Protein AF-A0A1F8T316-F1 (afdb_monomer_lite)

Radius of gyration: 20.37 Å; chains: 1; bounding box: 59×53×41 Å

Foldseek 3Di:
DDDDDDDDPDPDDFDALVPDDVVNVQDQLPPPDAPVRLVVLLQVLCVLLQKHWPDKDWDWDQDPLGIWTWIKTKIWHQDPVRDTFIFIDTWTFGHHDPPDPDDPVRVVVSSNSSHSSRSVVSSVVSVVQSVVCVVDPPRRPRQQGTADPPRDGVVRVCVPDPVVVPVPPPPDDDPDDDDDDDD

Secondary structure (DSSP, 8-state):
----PPPPPSS-PPPPTTT--TTTT---TT----HHHHHHHHHHHHHHTTEEEEEEEEEEE--TT--EEEEEEEEEEE-TTSPEEEEEEEEEPPPPPTTS---HHHHHHHHHHHHHHHHHHHHHHHHHHHHHHHHSTT--TTGGGBB-GGG-BHHHHHHT-HHHHTTSPPS------------

pLDDT: mean 83.28, std 18.94, range [33.09, 98.62]

Sequence (183 aa):
MNFIPEQSKNSQRVPYYEDATKADGWQGQATEKTIMALQSEITQSLSRLGGLVTGFQRGTFQSEDGDREGFRIHYAIDAADGRQVPGRIDIAALPLDPNINWRMANKAKHKELSLKMALYMLRIALDGNWFLQQLSPGFAALVPFMLGPGKKTISELWAESAIMNNLLPPGDEEFLEGEAREV

Structure (mmCIF, N/CA/C/O backbone):
data_AF-A0A1F8T316-F1
#
_entry.id   AF-A0A1F8T316-F1
#
loop_
_atom_site.group_PDB
_atom_site.id
_atom_site.type_symbol
_atom_site.label_atom_id
_atom_site.label_alt_id
_atom_site.label_comp_id
_atom_site.label_asym_id
_atom_site.label_entity_id
_a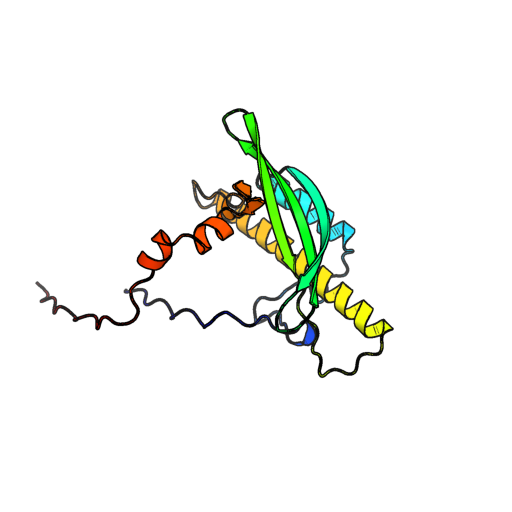tom_site.label_seq_id
_atom_site.pdbx_PDB_ins_code
_atom_site.Cartn_x
_atom_site.Cartn_y
_atom_site.Cartn_z
_atom_site.occupancy
_atom_site.B_iso_or_equiv
_atom_site.auth_seq_id
_atom_site.auth_comp_id
_atom_site.auth_asym_id
_atom_site.auth_atom_id
_atom_site.pdbx_PDB_model_num
ATOM 1 N N . MET A 1 1 ? -27.026 -26.997 -2.695 1.00 37.28 1 MET A N 1
ATOM 2 C CA . MET A 1 1 ? -25.757 -26.852 -3.441 1.00 37.28 1 MET A CA 1
ATOM 3 C C . MET A 1 1 ? -24.662 -26.653 -2.411 1.00 37.28 1 MET A C 1
ATOM 5 O O . MET A 1 1 ? -24.734 -25.667 -1.689 1.00 37.28 1 MET A O 1
ATOM 9 N N . ASN A 1 2 ? -23.729 -27.597 -2.282 1.00 33.09 2 ASN A N 1
ATOM 10 C CA . ASN A 1 2 ? -22.615 -27.477 -1.340 1.00 33.09 2 ASN A CA 1
ATOM 11 C C . ASN A 1 2 ? -21.468 -26.716 -2.005 1.00 33.09 2 ASN A C 1
ATOM 13 O O . ASN A 1 2 ? -21.036 -27.064 -3.101 1.00 33.09 2 ASN A O 1
ATOM 17 N N . PHE A 1 3 ? -21.007 -25.660 -1.342 1.00 44.31 3 PHE A N 1
ATOM 18 C CA . PHE A 1 3 ? -19.779 -24.962 -1.688 1.00 44.31 3 PHE A CA 1
ATOM 19 C C . PHE A 1 3 ? -18.606 -25.822 -1.213 1.00 44.31 3 PHE A C 1
ATOM 21 O O . PHE A 1 3 ? -18.443 -26.024 -0.013 1.00 44.31 3 PHE A O 1
ATOM 28 N N . ILE A 1 4 ? -17.830 -26.361 -2.152 1.00 43.16 4 ILE A N 1
ATOM 29 C CA . ILE A 1 4 ? -16.569 -27.047 -1.866 1.00 43.16 4 ILE A CA 1
ATOM 30 C C . ILE A 1 4 ? -15.469 -26.008 -2.116 1.00 43.16 4 ILE A C 1
ATOM 32 O O . ILE A 1 4 ? -15.232 -25.673 -3.279 1.00 43.16 4 ILE A O 1
ATOM 36 N N . PRO A 1 5 ? -14.852 -25.427 -1.072 1.00 37.38 5 PRO A N 1
ATOM 37 C CA . PRO A 1 5 ? -13.775 -24.468 -1.263 1.00 37.38 5 PRO A CA 1
ATOM 38 C C . PRO A 1 5 ? -12.587 -25.156 -1.939 1.00 37.38 5 PRO A C 1
ATOM 40 O O . PRO A 1 5 ? -12.147 -26.219 -1.500 1.00 37.38 5 PRO A O 1
ATOM 43 N N . GLU A 1 6 ? -12.059 -24.545 -3.002 1.00 40.03 6 GLU A N 1
ATOM 44 C CA . GLU A 1 6 ? -10.761 -24.943 -3.545 1.00 40.03 6 GLU A CA 1
ATOM 45 C C . GLU A 1 6 ? -9.719 -24.868 -2.424 1.00 40.03 6 GLU A C 1
ATOM 47 O O . GLU A 1 6 ? -9.605 -23.853 -1.729 1.00 40.03 6 GLU A O 1
ATOM 52 N N . GLN A 1 7 ? -8.977 -25.959 -2.227 1.00 37.19 7 GLN A N 1
ATOM 53 C CA . GLN A 1 7 ? -7.908 -26.006 -1.236 1.00 37.19 7 GLN A CA 1
ATOM 54 C C . GLN A 1 7 ? -6.893 -24.897 -1.534 1.00 37.19 7 GLN A C 1
ATOM 56 O O . GLN A 1 7 ? -6.442 -24.731 -2.672 1.00 37.19 7 GLN A O 1
ATOM 61 N N . SER A 1 8 ? -6.562 -24.110 -0.508 1.00 38.97 8 SER A N 1
ATOM 62 C CA . SER A 1 8 ? -5.674 -22.958 -0.631 1.00 38.97 8 SER A CA 1
ATOM 63 C C . SER A 1 8 ? -4.336 -23.385 -1.228 1.00 38.97 8 SER A C 1
ATOM 65 O O . SER A 1 8 ? -3.624 -24.203 -0.644 1.00 38.97 8 SER A O 1
ATOM 67 N N . LYS A 1 9 ? -3.978 -22.811 -2.381 1.00 40.53 9 LYS A N 1
ATOM 68 C CA . LYS A 1 9 ? -2.636 -22.945 -2.953 1.00 40.53 9 LYS A CA 1
ATOM 69 C C . LYS A 1 9 ? -1.599 -22.569 -1.888 1.00 40.53 9 LYS A C 1
ATOM 71 O O . LYS A 1 9 ? -1.727 -21.522 -1.254 1.00 40.53 9 LYS A O 1
ATOM 76 N N . ASN A 1 10 ? -0.583 -23.423 -1.733 1.00 40.09 10 ASN A N 1
ATOM 77 C CA . ASN A 1 10 ? 0.660 -23.153 -1.002 1.00 40.09 10 ASN A CA 1
ATOM 78 C C . ASN A 1 10 ? 1.098 -21.693 -1.198 1.00 40.09 10 ASN A C 1
ATOM 80 O O . ASN A 1 10 ? 0.975 -21.193 -2.318 1.00 40.09 10 ASN A O 1
ATOM 84 N N . SER A 1 11 ? 1.584 -21.045 -0.127 1.00 42.25 11 SER A N 1
ATOM 85 C CA . SER A 1 11 ? 2.016 -19.635 -0.065 1.00 42.25 11 SER A CA 1
ATOM 86 C C . SER A 1 11 ? 2.360 -19.068 -1.443 1.00 42.25 11 SER A C 1
ATOM 88 O O . SER A 1 11 ? 3.383 -19.425 -2.034 1.00 42.25 11 SER A O 1
ATOM 90 N N . GLN A 1 12 ? 1.455 -18.257 -1.991 1.00 56.66 12 GLN A N 1
ATOM 91 C CA . GLN A 1 12 ? 1.516 -17.832 -3.384 1.00 56.66 12 GLN A CA 1
ATOM 92 C C . GLN A 1 12 ? 2.817 -17.057 -3.615 1.00 56.66 12 GLN A C 1
ATOM 94 O O . GLN A 1 12 ? 2.976 -15.935 -3.130 1.00 56.66 12 GLN A O 1
ATOM 99 N N . ARG A 1 13 ? 3.766 -17.671 -4.332 1.00 69.81 13 ARG A N 1
ATOM 100 C CA . ARG A 1 13 ? 4.985 -16.991 -4.769 1.00 69.81 13 ARG A CA 1
ATOM 101 C C . ARG A 1 13 ? 4.564 -15.771 -5.583 1.00 69.81 13 ARG A C 1
ATOM 103 O O . ARG A 1 13 ? 3.790 -15.890 -6.533 1.00 69.81 13 ARG A O 1
ATOM 110 N N . VAL A 1 14 ? 5.022 -14.598 -5.164 1.00 83.94 14 VAL A N 1
ATOM 111 C CA . VAL A 1 14 ? 4.699 -13.335 -5.831 1.00 83.94 14 VAL A CA 1
ATOM 112 C C . VAL A 1 14 ? 5.417 -13.327 -7.188 1.00 83.94 14 VAL A C 1
ATOM 114 O O . VAL A 1 14 ? 6.611 -13.626 -7.214 1.00 83.94 14 VAL A O 1
ATOM 117 N N . PRO A 1 15 ? 4.741 -13.024 -8.312 1.00 90.00 15 PRO A N 1
ATOM 118 C CA . PRO A 1 15 ? 5.389 -13.031 -9.619 1.00 90.00 15 PRO A CA 1
ATOM 119 C C . PRO A 1 15 ? 6.419 -11.907 -9.733 1.00 90.00 15 PRO A C 1
ATOM 121 O O . PRO A 1 15 ? 6.344 -10.895 -9.025 1.00 90.00 15 PRO A O 1
ATOM 124 N N . TYR A 1 16 ? 7.353 -12.060 -10.669 1.00 92.44 16 TYR A N 1
ATOM 125 C CA . TYR A 1 16 ? 8.201 -10.950 -11.080 1.00 92.44 16 TYR A CA 1
ATOM 126 C C . TYR A 1 16 ? 7.364 -9.855 -11.750 1.00 92.44 16 TYR A C 1
ATOM 128 O O . TYR A 1 16 ? 6.292 -10.105 -12.305 1.00 92.44 16 TYR A O 1
ATOM 136 N N . TYR A 1 17 ? 7.849 -8.617 -11.680 1.00 92.75 17 TYR A N 1
ATOM 137 C CA . TYR A 1 17 ? 7.185 -7.453 -12.263 1.00 92.75 17 TYR A CA 1
ATOM 138 C C . TYR A 1 17 ? 6.906 -7.635 -13.760 1.00 92.75 17 TYR A C 1
ATOM 140 O O . TYR A 1 17 ? 5.847 -7.233 -14.243 1.00 92.75 17 TYR A O 1
ATOM 148 N N . GLU A 1 18 ? 7.846 -8.252 -14.470 1.00 91.38 18 GLU A N 1
ATOM 149 C CA . GLU A 1 18 ? 7.796 -8.483 -15.910 1.00 91.38 18 GLU A CA 1
ATOM 150 C C . GLU A 1 18 ? 6.737 -9.517 -16.315 1.00 91.38 18 GLU A C 1
ATOM 152 O O . GLU A 1 18 ? 6.162 -9.402 -17.397 1.00 91.38 18 GLU A O 1
ATOM 157 N N . ASP A 1 19 ? 6.450 -10.474 -15.430 1.00 90.62 19 ASP A N 1
ATOM 158 C CA . ASP A 1 19 ? 5.507 -11.573 -15.668 1.00 90.62 19 ASP A CA 1
ATOM 159 C C . ASP A 1 19 ? 4.105 -11.288 -15.127 1.00 90.62 19 ASP A C 1
ATOM 161 O O . ASP A 1 19 ? 3.159 -12.015 -15.423 1.00 90.62 19 ASP A O 1
ATOM 165 N N . ALA A 1 20 ? 3.941 -10.250 -14.305 1.00 90.81 20 ALA A N 1
ATOM 166 C CA . ALA A 1 20 ? 2.624 -9.874 -13.825 1.00 90.81 20 ALA A CA 1
ATOM 167 C C . ALA A 1 20 ? 1.717 -9.523 -15.016 1.00 90.81 20 ALA A C 1
ATOM 169 O O . ALA A 1 20 ? 2.137 -8.865 -15.968 1.00 90.81 20 ALA A O 1
ATOM 170 N N . THR A 1 21 ? 0.448 -9.927 -14.978 1.00 89.06 21 THR A N 1
ATOM 171 C CA . THR A 1 21 ? -0.500 -9.601 -16.049 1.00 89.06 21 THR A CA 1
ATOM 172 C C . THR A 1 21 ? -1.845 -9.142 -15.504 1.00 89.06 21 THR A C 1
ATOM 174 O O . THR A 1 21 ? -2.265 -9.510 -14.406 1.00 89.06 21 THR A O 1
ATOM 177 N N . LYS A 1 22 ? -2.574 -8.370 -16.320 1.00 87.25 22 LYS A N 1
ATOM 178 C CA . LYS A 1 22 ? -3.954 -7.970 -16.010 1.00 87.25 22 LYS A CA 1
ATOM 179 C C . LYS A 1 22 ? -4.904 -9.163 -15.891 1.00 87.25 22 LYS A C 1
ATOM 181 O O . LYS A 1 22 ? -5.863 -9.077 -15.127 1.00 87.25 22 LYS A O 1
ATOM 186 N N . ALA A 1 23 ? -4.652 -10.248 -16.626 1.00 88.06 23 ALA A N 1
ATOM 187 C CA . ALA A 1 23 ? -5.466 -11.461 -16.555 1.00 88.06 23 ALA A CA 1
ATOM 188 C C . ALA A 1 23 ? -5.378 -12.119 -15.169 1.00 88.06 23 ALA A C 1
ATOM 190 O O . ALA A 1 23 ? -6.389 -12.590 -14.658 1.00 88.06 23 ALA A O 1
ATOM 191 N N . ASP A 1 24 ? -4.215 -12.030 -14.522 1.00 86.44 24 ASP A N 1
ATOM 192 C CA . ASP A 1 24 ? -3.978 -12.533 -13.163 1.00 86.44 24 ASP A CA 1
ATOM 193 C C . ASP A 1 24 ? -4.384 -11.527 -12.066 1.00 86.44 24 ASP A C 1
ATOM 195 O O . ASP A 1 24 ? -4.039 -11.684 -10.896 1.00 86.44 24 ASP A O 1
ATOM 199 N N . GLY A 1 25 ? -5.096 -10.456 -12.436 1.00 88.00 25 GLY A N 1
ATOM 200 C CA . GLY A 1 25 ? -5.588 -9.430 -11.515 1.00 88.00 25 GLY A CA 1
ATOM 201 C C . GLY A 1 25 ? -4.589 -8.317 -11.190 1.00 88.00 25 GLY A C 1
ATOM 202 O O . GLY A 1 25 ? -4.947 -7.370 -10.485 1.00 88.00 25 GLY A O 1
ATOM 203 N N . TRP A 1 26 ? -3.369 -8.364 -11.731 1.00 92.31 26 TRP A N 1
ATOM 204 C CA . TRP A 1 26 ? -2.368 -7.322 -11.522 1.00 92.31 26 TRP A CA 1
ATOM 205 C C . TRP A 1 26 ? -2.645 -6.081 -12.375 1.00 92.31 26 TRP A C 1
ATOM 207 O O . TRP A 1 26 ? -2.841 -6.153 -13.585 1.00 92.31 26 TRP A O 1
ATOM 217 N N . GLN A 1 27 ? -2.633 -4.900 -11.762 1.00 92.81 27 GLN A N 1
ATOM 218 C CA . GLN A 1 27 ? -2.957 -3.641 -12.437 1.00 92.81 27 GLN A CA 1
ATOM 219 C C . GLN A 1 27 ? -1.923 -2.558 -12.130 1.00 92.81 27 GLN A C 1
ATOM 221 O O . GLN A 1 27 ? -1.163 -2.654 -11.173 1.00 92.81 27 GLN A O 1
ATOM 226 N N . GLY A 1 28 ? -1.904 -1.501 -12.945 1.00 91.50 28 GLY A N 1
ATOM 227 C CA . GLY A 1 28 ? -1.029 -0.343 -12.732 1.00 91.50 28 GLY A CA 1
ATOM 228 C C . GLY A 1 28 ? 0.323 -0.403 -13.442 1.00 91.50 28 GLY A C 1
ATOM 229 O O . GLY A 1 28 ? 1.120 0.508 -13.272 1.00 91.50 28 GLY A O 1
ATOM 230 N N . GLN A 1 29 ? 0.582 -1.410 -14.278 1.00 88.31 29 GLN A N 1
ATOM 231 C CA . GLN A 1 29 ? 1.828 -1.517 -15.058 1.00 88.31 29 GLN A CA 1
ATOM 232 C C . GLN A 1 29 ? 2.039 -0.348 -16.023 1.00 88.31 29 GLN A C 1
ATOM 234 O O . GLN A 1 29 ? 3.157 0.126 -16.190 1.00 88.31 29 GLN A O 1
ATOM 239 N N . ALA A 1 30 ? 0.947 0.129 -16.624 1.00 87.19 30 ALA A N 1
ATOM 240 C CA . ALA A 1 30 ? 0.929 1.259 -17.549 1.00 87.19 30 ALA A CA 1
ATOM 241 C C . ALA A 1 30 ? 0.533 2.580 -16.864 1.00 87.19 30 ALA A C 1
ATOM 243 O O . ALA A 1 30 ? 0.095 3.514 -17.529 1.00 87.19 30 ALA A O 1
ATOM 244 N N . THR A 1 31 ? 0.608 2.666 -15.529 1.00 91.94 31 THR A N 1
ATOM 245 C CA . THR A 1 31 ? 0.262 3.911 -14.837 1.00 91.94 31 THR A CA 1
ATOM 246 C C . THR A 1 31 ? 1.293 4.999 -15.140 1.00 91.94 31 THR A C 1
ATOM 248 O O . THR A 1 31 ? 2.487 4.835 -14.895 1.00 91.94 31 THR A O 1
ATOM 251 N N . GLU A 1 32 ? 0.828 6.143 -15.635 1.00 93.94 32 GLU A N 1
ATOM 252 C CA . GLU A 1 32 ? 1.664 7.337 -15.832 1.00 93.94 32 GLU A CA 1
ATOM 253 C C . GLU A 1 32 ? 1.738 8.206 -14.566 1.00 93.94 32 GLU A C 1
ATOM 255 O O . GLU A 1 32 ? 2.446 9.214 -14.520 1.00 93.94 32 GLU A O 1
ATOM 260 N N . LYS A 1 33 ? 1.016 7.815 -13.507 1.00 96.56 33 LYS A N 1
ATOM 261 C CA . LYS A 1 33 ? 0.965 8.568 -12.255 1.00 96.56 33 LYS A CA 1
ATOM 262 C C . LYS A 1 33 ? 2.327 8.574 -11.565 1.00 96.56 33 LYS A C 1
ATOM 264 O O . LYS A 1 33 ? 3.036 7.567 -11.489 1.00 96.56 33 LYS A O 1
ATOM 269 N N . THR A 1 34 ? 2.677 9.723 -11.001 1.00 97.69 34 THR A N 1
ATOM 270 C CA . THR A 1 34 ? 3.860 9.844 -10.147 1.00 97.69 34 THR A CA 1
ATOM 271 C C . THR A 1 34 ? 3.618 9.153 -8.804 1.00 97.69 34 THR A C 1
ATOM 273 O O . THR A 1 34 ? 2.477 8.984 -8.370 1.00 97.69 34 THR A O 1
ATOM 276 N N . ILE A 1 35 ? 4.697 8.784 -8.104 1.00 97.56 35 ILE A N 1
ATOM 277 C CA . ILE A 1 35 ? 4.601 8.216 -6.748 1.00 97.56 35 ILE A CA 1
ATOM 278 C C . ILE A 1 35 ? 3.852 9.175 -5.812 1.00 97.56 35 ILE A C 1
ATOM 280 O O . ILE A 1 35 ? 2.993 8.735 -5.059 1.00 97.56 35 ILE A O 1
ATOM 284 N N . MET A 1 36 ? 4.115 10.482 -5.904 1.00 98.06 36 MET A N 1
ATOM 285 C CA . MET A 1 36 ? 3.428 11.492 -5.091 1.00 98.06 36 MET A CA 1
ATOM 286 C C . MET A 1 36 ? 1.921 11.546 -5.368 1.00 98.06 36 MET A C 1
ATOM 288 O O . MET A 1 36 ? 1.132 11.646 -4.430 1.00 98.06 36 MET A O 1
ATOM 292 N N . ALA A 1 37 ? 1.506 11.445 -6.636 1.00 98.38 37 ALA A N 1
ATOM 293 C CA . ALA A 1 37 ? 0.088 11.393 -6.987 1.00 98.38 37 ALA A CA 1
ATOM 294 C C . ALA A 1 37 ? -0.582 10.143 -6.392 1.00 98.38 37 ALA A C 1
ATOM 296 O O . ALA A 1 37 ? -1.640 10.244 -5.776 1.00 98.38 37 ALA A O 1
ATOM 297 N N . LEU A 1 38 ? 0.073 8.981 -6.493 1.00 98.38 38 LEU A N 1
ATOM 298 C CA . LEU A 1 38 ? -0.422 7.736 -5.900 1.00 98.38 38 LEU A CA 1
ATOM 299 C C . LEU A 1 38 ? -0.498 7.811 -4.369 1.00 98.38 38 LEU A C 1
ATOM 301 O O . LEU A 1 38 ? -1.492 7.380 -3.796 1.00 98.38 38 LEU A O 1
ATOM 305 N N . GLN A 1 39 ? 0.498 8.398 -3.702 1.00 98.50 39 GLN A N 1
ATOM 306 C CA . GLN A 1 39 ? 0.460 8.636 -2.255 1.00 98.50 39 GLN A CA 1
ATOM 307 C C . GLN A 1 39 ? -0.716 9.536 -1.861 1.00 98.50 39 GLN A C 1
ATOM 309 O O . GLN A 1 39 ? -1.422 9.224 -0.907 1.00 98.50 39 GLN A O 1
ATOM 314 N N . SER A 1 40 ? -0.975 10.612 -2.614 1.00 98.50 40 SER A N 1
ATOM 315 C CA . SER A 1 40 ? -2.132 11.486 -2.378 1.00 98.50 40 SER A CA 1
ATOM 316 C C . SER A 1 40 ? -3.460 10.732 -2.520 1.00 98.50 40 SER A C 1
ATOM 318 O O . SER A 1 40 ? -4.335 10.858 -1.666 1.00 98.50 40 SER A O 1
ATOM 320 N N . GLU A 1 41 ? -3.600 9.891 -3.547 1.00 98.50 41 GLU A N 1
ATOM 321 C CA . GLU A 1 41 ? -4.801 9.070 -3.746 1.00 98.50 41 GLU A CA 1
ATOM 322 C C . GLU A 1 41 ? -4.982 8.010 -2.656 1.00 98.50 41 GLU A C 1
ATOM 324 O O . GLU A 1 41 ? -6.104 7.777 -2.202 1.00 98.50 41 GLU A O 1
ATOM 329 N N . ILE A 1 42 ? -3.893 7.389 -2.199 1.00 98.56 42 ILE A N 1
ATOM 330 C CA . ILE A 1 42 ? -3.917 6.463 -1.062 1.00 98.56 42 ILE A CA 1
ATOM 331 C C . ILE A 1 42 ? -4.358 7.198 0.203 1.00 98.56 42 ILE A C 1
ATOM 333 O O . ILE A 1 42 ? -5.223 6.692 0.912 1.00 98.56 42 ILE A O 1
ATOM 337 N N . THR A 1 43 ? -3.843 8.405 0.458 1.00 98.62 43 THR A N 1
ATOM 338 C CA . THR A 1 43 ? -4.279 9.239 1.588 1.00 98.62 43 THR A CA 1
ATOM 339 C C . THR A 1 43 ? -5.775 9.511 1.535 1.00 98.62 43 THR A C 1
ATOM 341 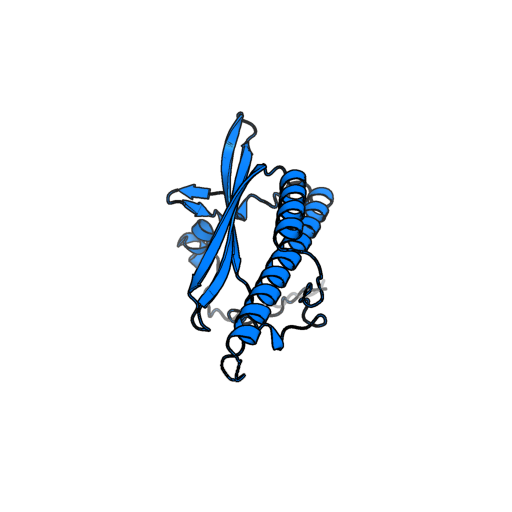O O . THR A 1 43 ? -6.472 9.256 2.511 1.00 98.62 43 THR A O 1
ATOM 344 N N . GLN A 1 44 ? -6.296 9.946 0.386 1.00 98.31 44 GLN A N 1
ATOM 345 C CA . GLN A 1 44 ? -7.733 10.189 0.214 1.00 98.31 44 GLN A CA 1
ATOM 346 C C . GLN A 1 44 ? -8.567 8.916 0.423 1.00 98.31 44 GLN A C 1
ATOM 348 O O . GLN A 1 44 ? -9.663 8.962 0.982 1.00 98.31 44 GLN A O 1
ATOM 353 N N . SER A 1 45 ? -8.058 7.766 -0.019 1.00 98.12 45 SER A N 1
ATOM 354 C CA . SER A 1 45 ? -8.735 6.475 0.131 1.00 98.12 45 SER A CA 1
ATOM 355 C C . SER A 1 45 ? -8.742 6.003 1.585 1.00 98.12 45 SER A C 1
ATOM 357 O O . SER A 1 45 ? -9.786 5.589 2.079 1.00 98.12 45 SER A O 1
ATOM 359 N N . LEU A 1 46 ? -7.629 6.158 2.309 1.00 97.75 46 LEU A N 1
ATOM 360 C CA . LEU A 1 46 ? -7.559 5.884 3.747 1.00 97.75 46 LEU A CA 1
ATOM 361 C C . LEU A 1 46 ? -8.469 6.815 4.550 1.00 97.75 46 LEU A C 1
ATOM 363 O O . LEU A 1 46 ? -9.174 6.343 5.436 1.00 97.75 46 LEU A O 1
ATOM 367 N N . SER A 1 47 ? -8.538 8.101 4.202 1.00 96.69 47 SER A N 1
ATOM 368 C CA . SER A 1 47 ? -9.446 9.046 4.865 1.00 96.69 47 SER A CA 1
ATOM 369 C C . SER A 1 47 ? -10.917 8.702 4.665 1.00 96.69 47 SER A C 1
ATOM 371 O O . SER A 1 47 ? -11.691 8.805 5.612 1.00 96.69 47 SER A O 1
ATOM 373 N N . ARG A 1 48 ? -11.311 8.199 3.488 1.00 95.56 48 ARG A N 1
ATOM 374 C CA . ARG A 1 48 ? -12.673 7.674 3.275 1.00 95.56 48 ARG A CA 1
ATOM 375 C C . ARG A 1 48 ? -12.994 6.447 4.131 1.00 95.56 48 ARG A C 1
ATOM 377 O O . ARG A 1 48 ? -14.161 6.219 4.428 1.00 95.56 48 ARG A O 1
ATOM 384 N N . LEU A 1 49 ? -11.977 5.688 4.534 1.00 95.69 49 LEU A N 1
ATOM 385 C CA . LEU A 1 49 ? -12.088 4.555 5.458 1.00 95.69 49 LEU A CA 1
ATOM 386 C C . LEU A 1 49 ? -11.969 4.971 6.940 1.00 95.69 49 LEU A C 1
ATOM 388 O O . LEU A 1 49 ? -11.914 4.107 7.812 1.00 95.69 49 LEU A O 1
ATOM 392 N N . GLY A 1 50 ? -11.912 6.275 7.238 1.00 93.94 50 GLY A N 1
ATOM 393 C CA . GLY A 1 50 ? -11.779 6.808 8.600 1.00 93.94 50 GLY A CA 1
ATOM 394 C C . GLY A 1 50 ? -10.340 6.886 9.125 1.00 93.94 50 GLY A C 1
ATOM 395 O O . GLY A 1 50 ? -10.138 7.130 10.311 1.00 93.94 50 GLY A O 1
ATOM 396 N N . GLY A 1 51 ? -9.336 6.675 8.269 1.00 96.44 51 GLY A N 1
ATOM 397 C CA . GLY A 1 51 ? -7.921 6.772 8.624 1.00 96.44 51 GLY A CA 1
ATOM 398 C C . GLY A 1 51 ? -7.311 8.147 8.328 1.00 96.44 51 GLY A C 1
ATOM 399 O O . GLY A 1 51 ? -7.394 8.664 7.213 1.00 96.44 51 GLY A O 1
ATOM 400 N N . LEU A 1 52 ? -6.604 8.717 9.297 1.00 97.12 52 LEU A N 1
ATOM 401 C CA . LEU A 1 52 ? -5.747 9.887 9.120 1.00 97.12 52 LEU A CA 1
ATOM 402 C C . LEU A 1 52 ? -4.314 9.436 8.827 1.00 97.12 52 LEU A C 1
ATOM 404 O O . LEU A 1 52 ? -3.647 8.895 9.707 1.00 97.12 52 LEU A O 1
ATOM 408 N N . VAL A 1 53 ? -3.818 9.661 7.609 1.00 97.69 53 VAL A N 1
ATOM 409 C CA . VAL A 1 53 ? -2.428 9.326 7.255 1.00 97.69 53 VAL A CA 1
ATOM 410 C C . VAL A 1 53 ? -1.461 10.284 7.941 1.00 97.69 53 VAL A C 1
ATOM 412 O O . VAL A 1 53 ? -1.553 11.497 7.767 1.00 97.69 53 VAL A O 1
ATOM 415 N N . THR A 1 54 ? -0.503 9.733 8.682 1.00 96.56 54 THR A N 1
ATOM 416 C CA . THR A 1 54 ? 0.529 10.491 9.403 1.00 96.56 54 THR A CA 1
ATOM 417 C C . THR A 1 54 ? 1.877 10.478 8.688 1.00 96.56 54 THR A C 1
ATOM 419 O O . THR A 1 54 ? 2.698 11.362 8.923 1.00 96.56 54 THR A O 1
ATOM 422 N N . GLY A 1 55 ? 2.115 9.528 7.776 1.00 95.88 55 GLY A N 1
ATOM 423 C CA . GLY A 1 55 ? 3.305 9.558 6.930 1.00 95.88 55 GLY A CA 1
ATOM 424 C C . GLY A 1 55 ? 3.494 8.346 6.023 1.00 95.88 55 GLY A C 1
ATOM 425 O O . GLY A 1 55 ? 2.947 7.268 6.252 1.00 95.88 55 GLY A O 1
ATOM 426 N N . PHE A 1 56 ? 4.334 8.535 5.005 1.00 97.88 56 PHE A N 1
ATOM 427 C CA . PHE A 1 56 ? 4.855 7.477 4.143 1.00 97.88 56 PHE A CA 1
ATOM 428 C C . PHE A 1 56 ? 6.356 7.342 4.380 1.00 97.88 56 PHE A C 1
ATOM 430 O O . PHE A 1 56 ? 7.110 8.292 4.177 1.00 97.88 56 PHE A O 1
ATOM 437 N N . GLN A 1 57 ? 6.801 6.150 4.753 1.00 96.19 57 GLN A N 1
ATOM 438 C CA . GLN A 1 57 ? 8.210 5.820 4.902 1.00 96.19 57 GLN A CA 1
ATOM 439 C C . GLN A 1 57 ? 8.619 4.869 3.778 1.00 96.19 57 GLN A C 1
ATOM 441 O O . GLN A 1 57 ? 8.158 3.732 3.726 1.00 96.19 57 GLN A O 1
ATOM 446 N N . ARG A 1 58 ? 9.486 5.325 2.868 1.00 95.06 58 ARG A N 1
ATOM 447 C CA . ARG A 1 58 ? 10.082 4.447 1.849 1.00 95.06 58 ARG A CA 1
ATOM 448 C C . ARG A 1 58 ? 11.100 3.519 2.507 1.00 95.06 58 ARG A C 1
ATOM 450 O O . ARG A 1 58 ? 11.844 3.949 3.387 1.00 95.06 58 ARG A O 1
ATOM 457 N N . GLY A 1 59 ? 11.159 2.275 2.057 1.00 92.25 59 GLY A N 1
ATOM 458 C CA . GLY A 1 59 ? 12.129 1.302 2.544 1.00 92.25 59 GLY A CA 1
ATOM 459 C C . GLY A 1 59 ? 12.294 0.124 1.596 1.00 92.25 59 GLY A C 1
ATOM 460 O O . GLY A 1 59 ? 11.787 0.135 0.472 1.00 92.25 59 GLY A O 1
ATOM 461 N N . THR A 1 60 ? 12.995 -0.891 2.085 1.00 89.12 60 THR A N 1
ATOM 462 C CA . THR A 1 60 ? 13.229 -2.152 1.383 1.00 89.12 60 THR A CA 1
ATOM 463 C C . THR A 1 60 ? 12.781 -3.297 2.280 1.00 89.12 60 THR A C 1
ATOM 465 O O . THR A 1 60 ? 13.100 -3.319 3.467 1.00 89.12 60 THR A O 1
ATOM 468 N N . PHE A 1 61 ? 12.043 -4.236 1.707 1.00 84.19 61 PHE A N 1
ATOM 469 C CA . PHE A 1 61 ? 11.634 -5.486 2.323 1.00 84.19 61 PHE A CA 1
ATOM 470 C C . PHE A 1 61 ? 12.563 -6.589 1.826 1.00 84.19 61 PHE A C 1
ATOM 472 O O . PHE A 1 61 ? 12.720 -6.770 0.618 1.00 84.19 61 PHE A O 1
ATOM 479 N N . GLN A 1 62 ? 13.180 -7.311 2.756 1.00 78.62 62 GLN A N 1
ATOM 480 C CA . GLN A 1 62 ? 13.980 -8.485 2.427 1.00 78.62 62 GLN A CA 1
ATOM 481 C C . GLN A 1 62 ? 13.038 -9.662 2.162 1.00 78.62 62 GLN A C 1
ATOM 483 O O . GLN A 1 62 ? 12.119 -9.908 2.942 1.00 78.62 62 GLN A O 1
ATOM 488 N N . SER A 1 63 ? 13.247 -10.366 1.053 1.00 71.75 63 SER A N 1
ATOM 489 C CA . SER A 1 63 ? 12.530 -11.599 0.722 1.00 71.75 63 SER A CA 1
ATOM 490 C C . SER A 1 63 ? 13.490 -12.620 0.121 1.00 71.75 63 SER A C 1
ATOM 492 O O . SER A 1 63 ? 14.570 -12.247 -0.337 1.00 71.75 63 SER A O 1
ATOM 494 N N . GLU A 1 64 ? 13.103 -13.897 0.108 1.00 70.38 64 GLU A N 1
ATOM 495 C CA . GLU A 1 64 ? 13.910 -14.971 -0.492 1.00 70.38 64 GLU A CA 1
ATOM 496 C C . GLU A 1 64 ? 14.203 -14.713 -1.980 1.00 70.38 64 GLU A C 1
ATOM 498 O O . GLU A 1 64 ? 15.310 -14.966 -2.447 1.00 70.38 64 GLU A O 1
ATOM 503 N N . ASP A 1 65 ? 13.248 -14.113 -2.698 1.00 70.69 65 ASP A N 1
ATOM 504 C CA . ASP A 1 65 ? 13.366 -13.729 -4.112 1.00 70.69 65 ASP A CA 1
ATOM 505 C C . ASP A 1 65 ? 14.140 -12.405 -4.328 1.00 70.69 65 ASP A C 1
ATOM 507 O O . ASP A 1 65 ? 14.237 -11.903 -5.451 1.00 70.69 65 ASP A O 1
ATOM 511 N N . GLY A 1 66 ? 14.699 -11.826 -3.259 1.00 71.62 66 GLY A N 1
ATOM 512 C CA . GLY A 1 66 ? 15.522 -10.619 -3.272 1.00 71.62 66 GLY A CA 1
ATOM 513 C C . GLY A 1 66 ? 14.887 -9.402 -2.594 1.00 71.62 66 GLY A C 1
ATOM 514 O O . GLY A 1 66 ? 13.767 -9.431 -2.079 1.00 71.62 66 GLY A O 1
ATOM 515 N N . ASP A 1 67 ? 15.642 -8.305 -2.591 1.00 79.69 67 ASP A N 1
ATOM 516 C CA . ASP A 1 67 ? 15.243 -7.031 -1.994 1.00 79.69 67 ASP A CA 1
ATOM 517 C C . ASP A 1 67 ? 14.142 -6.341 -2.808 1.00 79.69 67 ASP A C 1
ATOM 519 O O . ASP A 1 67 ? 14.322 -6.002 -3.985 1.00 79.69 67 ASP A O 1
ATOM 523 N N . ARG A 1 68 ? 13.015 -6.060 -2.151 1.00 87.81 68 ARG A N 1
ATOM 524 C CA . ARG A 1 68 ? 11.840 -5.416 -2.746 1.00 87.81 68 ARG A CA 1
ATOM 525 C C . ARG A 1 68 ? 11.671 -4.017 -2.176 1.00 87.81 68 ARG A C 1
ATOM 527 O O . ARG A 1 68 ? 11.496 -3.847 -0.974 1.00 87.81 68 ARG A O 1
ATOM 534 N N . GLU A 1 69 ? 11.707 -2.993 -3.023 1.00 92.19 69 GLU A N 1
ATOM 535 C CA . GLU A 1 69 ? 11.383 -1.635 -2.570 1.00 92.19 69 GLU A CA 1
ATOM 536 C C . GLU A 1 69 ? 9.918 -1.539 -2.150 1.00 92.19 69 GLU A C 1
ATOM 538 O O . GLU A 1 69 ? 9.066 -2.270 -2.647 1.00 92.19 69 GLU A O 1
ATOM 543 N N . GLY A 1 70 ? 9.599 -0.618 -1.252 1.00 94.94 70 GLY A N 1
ATOM 544 C CA . GLY A 1 70 ? 8.231 -0.459 -0.798 1.00 94.94 70 GLY A CA 1
ATOM 545 C C . GLY A 1 70 ? 8.014 0.761 0.076 1.00 94.94 70 GLY A C 1
ATOM 546 O O . GLY A 1 70 ? 8.891 1.616 0.237 1.00 94.94 70 GLY A O 1
ATOM 547 N N . PHE A 1 71 ? 6.817 0.820 0.644 1.00 96.38 71 PHE A N 1
ATOM 548 C CA . PHE A 1 71 ? 6.422 1.837 1.601 1.00 96.38 71 PHE A CA 1
ATOM 549 C C . PHE A 1 71 ? 5.802 1.209 2.839 1.00 96.38 71 PHE A C 1
ATOM 551 O O . PHE A 1 71 ? 5.035 0.253 2.766 1.00 96.38 71 PHE A O 1
ATOM 558 N N . ARG A 1 72 ? 6.098 1.827 3.973 1.00 96.69 72 ARG A N 1
ATOM 559 C CA . ARG A 1 72 ? 5.341 1.706 5.205 1.00 96.69 72 ARG A CA 1
ATOM 560 C C . ARG A 1 72 ? 4.497 2.959 5.368 1.00 96.69 72 ARG A C 1
ATOM 562 O O . ARG A 1 72 ? 5.020 4.072 5.362 1.00 96.69 72 ARG A O 1
ATOM 569 N N . ILE A 1 73 ? 3.195 2.776 5.483 1.00 98.12 73 ILE A N 1
ATOM 570 C CA . ILE A 1 73 ? 2.215 3.851 5.583 1.00 98.12 73 ILE A CA 1
ATOM 571 C C . ILE A 1 73 ? 1.714 3.868 7.015 1.00 98.12 73 ILE A C 1
ATOM 573 O O . ILE A 1 73 ? 1.119 2.895 7.479 1.00 98.12 73 ILE A O 1
ATOM 577 N N . HIS A 1 74 ? 1.970 4.969 7.708 1.00 97.81 74 HIS A N 1
ATOM 578 C CA . HIS A 1 74 ? 1.487 5.197 9.059 1.00 97.81 74 HIS A CA 1
ATOM 579 C C . HIS A 1 74 ? 0.183 5.983 9.007 1.00 97.81 74 HIS A C 1
ATOM 581 O O . HIS A 1 74 ? 0.070 6.973 8.280 1.00 97.81 74 HIS A O 1
ATOM 587 N N . TYR A 1 75 ? -0.798 5.541 9.783 1.00 98.12 75 TYR A N 1
ATOM 588 C CA . TYR A 1 75 ? -2.074 6.229 9.922 1.00 98.12 75 TYR A CA 1
ATOM 589 C C . TYR A 1 75 ? -2.599 6.099 11.355 1.00 98.12 75 TYR A C 1
ATOM 591 O O . TYR A 1 75 ? -2.046 5.350 12.160 1.00 98.12 75 TYR A O 1
ATOM 599 N N . ALA A 1 76 ? -3.652 6.838 11.680 1.00 97.19 76 ALA A N 1
ATOM 600 C CA . ALA A 1 76 ? -4.397 6.715 12.926 1.00 97.19 76 ALA A CA 1
ATOM 601 C C . ALA A 1 76 ? -5.903 6.682 12.645 1.00 97.19 76 ALA A C 1
ATOM 603 O O . ALA A 1 76 ? -6.352 7.239 11.646 1.00 97.19 76 ALA A O 1
ATOM 604 N N . ILE A 1 77 ? -6.672 6.027 13.510 1.00 95.31 77 ILE A N 1
ATOM 605 C CA . ILE A 1 77 ? -8.140 6.058 13.504 1.00 95.31 77 ILE A CA 1
ATOM 606 C C . ILE A 1 77 ? -8.602 6.614 14.843 1.00 95.31 77 ILE A C 1
ATOM 608 O O . ILE A 1 77 ? -8.064 6.227 15.882 1.00 95.31 77 ILE A O 1
ATOM 612 N N . ASP A 1 78 ? -9.616 7.469 14.824 1.00 92.81 78 ASP A N 1
ATOM 613 C CA . ASP A 1 78 ? -10.278 7.918 16.043 1.00 92.81 78 ASP A CA 1
ATOM 614 C C . ASP A 1 78 ? -11.239 6.824 16.539 1.00 92.81 78 ASP A C 1
ATOM 616 O O . ASP A 1 78 ? -12.186 6.431 15.854 1.00 92.81 78 ASP A O 1
ATOM 620 N N . ALA A 1 79 ? -10.977 6.294 17.731 1.00 88.25 79 ALA A N 1
ATOM 621 C CA . ALA A 1 79 ? -11.860 5.353 18.402 1.00 88.25 79 ALA A CA 1
ATOM 622 C C . ALA A 1 79 ? -13.064 6.076 19.028 1.00 88.25 79 ALA A C 1
ATOM 624 O O . ALA A 1 79 ? -13.034 7.278 19.288 1.00 88.25 79 ALA A O 1
ATOM 625 N N . ALA A 1 80 ? -14.122 5.320 19.335 1.00 86.19 80 ALA A N 1
ATOM 626 C CA . ALA A 1 80 ? -15.350 5.857 19.932 1.00 86.19 80 ALA A CA 1
ATOM 627 C C . ALA A 1 80 ? -15.132 6.543 21.297 1.00 86.19 80 ALA A C 1
ATOM 629 O O . ALA A 1 80 ? -15.938 7.374 21.704 1.00 86.19 80 ALA A O 1
ATOM 630 N N . ASP A 1 81 ? -14.045 6.210 21.997 1.00 90.56 81 ASP A N 1
ATOM 631 C CA . ASP A 1 81 ? -13.638 6.827 23.263 1.00 90.56 81 ASP A CA 1
ATOM 632 C C . ASP A 1 81 ? -12.728 8.060 23.085 1.00 90.56 81 ASP A C 1
ATOM 634 O O . ASP A 1 81 ? -12.179 8.576 24.059 1.00 90.56 81 ASP A O 1
ATOM 638 N N . GLY A 1 82 ? -12.554 8.536 21.848 1.00 89.00 82 GLY A N 1
ATOM 639 C CA . GLY A 1 82 ? -11.736 9.698 21.506 1.00 89.00 82 GLY A CA 1
ATOM 640 C C . GLY A 1 82 ? -10.232 9.425 21.441 1.00 89.00 82 GLY A C 1
ATOM 641 O O . GLY A 1 82 ? -9.459 10.352 21.199 1.00 89.00 82 GLY A O 1
ATOM 642 N N . ARG A 1 83 ? -9.778 8.181 21.649 1.00 92.62 83 ARG A N 1
ATOM 643 C CA . ARG A 1 83 ? -8.361 7.834 21.484 1.00 92.62 83 ARG A CA 1
ATOM 644 C C . ARG A 1 83 ? -8.000 7.683 20.014 1.00 92.62 83 ARG A C 1
ATOM 646 O O . ARG A 1 83 ? -8.739 7.079 19.245 1.00 92.62 83 ARG A O 1
ATOM 653 N N . GLN A 1 84 ? -6.799 8.124 19.655 1.00 94.06 84 GLN A N 1
ATOM 654 C CA . GLN A 1 84 ? -6.214 7.807 18.357 1.00 94.06 84 GLN A CA 1
ATOM 655 C C . GLN A 1 84 ? -5.513 6.459 18.424 1.00 94.06 84 GLN A C 1
ATOM 657 O O . GLN A 1 84 ? -4.549 6.284 19.174 1.00 94.06 84 GLN A O 1
ATOM 662 N N . VAL A 1 85 ? -5.986 5.505 17.633 1.00 95.06 85 VAL A N 1
ATOM 663 C CA . VAL A 1 85 ? -5.366 4.189 17.540 1.00 95.06 85 VAL A CA 1
ATOM 664 C C . VAL A 1 85 ? -4.463 4.152 16.308 1.00 95.06 85 VAL A C 1
ATOM 666 O O . VAL A 1 85 ? -4.956 4.319 15.189 1.00 95.06 85 VAL A O 1
ATOM 669 N N . PRO A 1 86 ? -3.143 3.965 16.482 1.00 97.12 86 PRO A N 1
ATOM 670 C CA . PRO A 1 86 ? -2.214 3.965 15.366 1.00 97.12 86 PRO A CA 1
ATOM 671 C C . PRO A 1 86 ? -2.358 2.690 14.534 1.00 97.12 86 PRO A C 1
ATOM 673 O O . PRO A 1 86 ? -2.674 1.620 15.049 1.00 97.12 86 PRO A O 1
ATOM 676 N N . GLY A 1 87 ? -2.065 2.795 13.246 1.00 97.06 87 GLY A N 1
ATOM 677 C CA . GLY A 1 87 ? -2.055 1.698 12.294 1.00 97.06 87 GLY A CA 1
ATOM 678 C C . GLY A 1 87 ? -0.887 1.793 11.320 1.00 97.06 87 GLY A C 1
ATOM 679 O O . GLY A 1 87 ? -0.200 2.819 11.215 1.00 97.06 87 GLY A O 1
ATOM 680 N N . ARG A 1 88 ? -0.629 0.679 10.636 1.00 96.69 88 ARG A N 1
ATOM 681 C CA . ARG A 1 88 ? 0.492 0.518 9.713 1.00 96.69 88 ARG A CA 1
ATOM 682 C C . ARG A 1 88 ? 0.110 -0.402 8.562 1.00 96.69 88 ARG A C 1
ATOM 684 O O . ARG A 1 88 ? -0.234 -1.557 8.786 1.00 96.69 88 ARG A O 1
ATOM 691 N N . ILE A 1 89 ? 0.248 0.090 7.335 1.00 97.56 89 ILE A N 1
ATOM 692 C CA . ILE A 1 89 ? 0.157 -0.732 6.124 1.00 97.56 89 ILE A CA 1
ATOM 693 C C . ILE A 1 89 ? 1.546 -0.814 5.504 1.00 97.56 89 ILE A C 1
ATOM 695 O O . ILE A 1 89 ? 2.148 0.211 5.189 1.00 97.56 89 ILE A O 1
ATOM 699 N N . ASP A 1 90 ? 2.043 -2.031 5.323 1.00 95.00 90 ASP A N 1
ATOM 700 C CA . ASP A 1 90 ? 3.289 -2.300 4.614 1.00 95.00 90 ASP A CA 1
ATOM 701 C C . ASP A 1 90 ? 2.963 -2.775 3.192 1.00 95.00 90 ASP A C 1
ATOM 703 O O . ASP A 1 90 ? 2.161 -3.689 3.006 1.00 95.00 90 ASP A O 1
ATOM 707 N N . ILE A 1 91 ? 3.567 -2.146 2.183 1.00 94.88 91 ILE A N 1
ATOM 708 C CA . ILE A 1 91 ? 3.387 -2.499 0.772 1.00 94.88 91 ILE A CA 1
ATOM 709 C C . ILE A 1 91 ? 4.745 -2.632 0.089 1.00 94.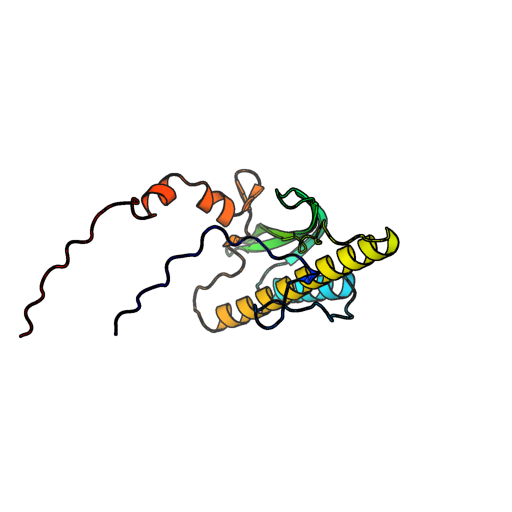88 91 ILE A C 1
ATOM 711 O O . ILE A 1 91 ? 5.558 -1.706 0.103 1.00 94.88 91 ILE A O 1
ATOM 715 N N . ALA A 1 92 ? 4.979 -3.785 -0.533 1.00 94.12 92 ALA A N 1
ATOM 716 C CA . ALA A 1 92 ? 6.208 -4.095 -1.252 1.00 94.12 92 ALA A CA 1
ATOM 717 C C . ALA A 1 92 ? 5.943 -4.205 -2.760 1.00 94.12 92 ALA A C 1
ATOM 719 O O . ALA A 1 92 ? 4.992 -4.859 -3.191 1.00 94.12 92 ALA A O 1
ATOM 720 N N . ALA A 1 93 ? 6.820 -3.601 -3.559 1.00 94.75 93 ALA A N 1
ATOM 721 C CA . ALA A 1 93 ? 6.874 -3.732 -5.011 1.00 94.75 93 ALA A CA 1
ATOM 722 C C . ALA A 1 93 ? 7.073 -5.193 -5.428 1.00 94.75 93 ALA A C 1
ATOM 724 O O . ALA A 1 93 ? 7.575 -5.993 -4.640 1.00 94.75 93 ALA A O 1
ATOM 725 N N . LEU A 1 94 ? 6.706 -5.563 -6.652 1.00 93.50 94 LEU A N 1
ATOM 726 C CA . LEU A 1 94 ? 7.060 -6.876 -7.195 1.00 93.50 94 LEU A CA 1
ATOM 727 C C . LEU A 1 94 ? 8.587 -6.979 -7.378 1.00 93.50 94 LEU A C 1
ATOM 729 O O . LEU A 1 94 ? 9.220 -5.971 -7.724 1.00 93.50 94 LEU A O 1
ATOM 733 N N . PRO A 1 95 ? 9.193 -8.156 -7.137 1.00 92.19 95 PRO A N 1
ATOM 734 C CA . PRO A 1 95 ? 10.599 -8.374 -7.463 1.00 92.19 95 PRO A CA 1
ATOM 735 C C . PRO A 1 95 ? 10.826 -8.237 -8.977 1.00 92.19 95 PRO A C 1
ATOM 737 O O . PRO A 1 95 ? 9.899 -8.402 -9.763 1.00 92.19 95 PRO A O 1
ATOM 740 N N . LEU A 1 96 ? 12.056 -7.929 -9.387 1.00 91.44 96 LEU A N 1
ATOM 741 C CA . LEU A 1 96 ? 12.446 -7.962 -10.804 1.00 91.44 96 LEU A CA 1
ATOM 742 C C . LEU A 1 96 ? 13.105 -9.307 -11.107 1.00 91.44 96 LEU A C 1
ATOM 744 O O . LEU A 1 96 ? 13.872 -9.783 -10.266 1.00 91.44 96 LEU A O 1
ATOM 748 N N . ASP A 1 97 ? 12.872 -9.871 -12.292 1.00 89.75 97 ASP A N 1
ATOM 749 C CA . ASP A 1 97 ? 13.502 -11.139 -12.683 1.00 89.75 97 ASP A CA 1
ATOM 750 C C . ASP A 1 97 ? 15.045 -11.008 -12.691 1.00 89.75 97 ASP A C 1
ATOM 752 O O . ASP A 1 97 ? 15.597 -10.165 -13.420 1.00 89.75 97 ASP A O 1
ATOM 756 N N . PRO A 1 98 ? 15.773 -11.811 -11.884 1.00 86.50 98 PRO A N 1
ATOM 757 C CA . PRO A 1 98 ? 17.232 -11.789 -11.850 1.00 86.50 98 PRO A CA 1
ATOM 758 C C . PRO A 1 98 ? 17.882 -12.310 -13.141 1.00 86.50 98 PRO A C 1
ATOM 760 O O . PRO A 1 98 ? 19.048 -11.995 -13.385 1.00 86.50 98 PRO A O 1
ATOM 763 N N . ASN A 1 99 ? 17.165 -13.082 -13.964 1.00 87.12 99 ASN A N 1
ATOM 764 C CA . ASN A 1 99 ? 17.688 -13.652 -15.209 1.00 87.12 99 ASN A CA 1
ATOM 765 C C . ASN A 1 99 ? 17.750 -12.629 -16.351 1.00 87.12 99 ASN A C 1
ATOM 767 O O . ASN A 1 99 ? 18.462 -12.836 -17.338 1.00 87.12 99 ASN A O 1
ATOM 771 N N . ILE A 1 100 ? 17.042 -11.505 -16.227 1.00 85.81 100 ILE A N 1
ATOM 772 C CA . ILE A 1 100 ? 17.094 -10.437 -17.220 1.00 85.81 100 ILE A CA 1
ATOM 773 C C . ILE A 1 100 ? 18.357 -9.598 -16.998 1.00 85.81 100 ILE A C 1
ATOM 775 O O . ILE A 1 100 ? 18.589 -9.017 -15.935 1.00 85.81 100 ILE A O 1
ATOM 779 N N . ASN A 1 101 ? 19.182 -9.486 -18.043 1.00 85.69 101 ASN A N 1
ATOM 780 C CA . ASN A 1 101 ? 20.401 -8.685 -18.001 1.00 85.69 101 ASN A CA 1
ATOM 781 C C . ASN A 1 101 ? 20.086 -7.181 -18.100 1.00 85.69 101 ASN A C 1
ATOM 783 O O . ASN A 1 101 ? 20.100 -6.569 -19.173 1.00 85.69 101 ASN A O 1
ATOM 787 N N . TRP A 1 102 ? 19.786 -6.576 -16.954 1.00 81.38 102 TRP A N 1
ATOM 788 C CA . TRP A 1 102 ? 19.485 -5.155 -16.861 1.00 81.38 102 TRP A CA 1
ATOM 789 C C . TRP A 1 102 ? 20.745 -4.288 -16.908 1.00 81.38 102 TRP A C 1
ATOM 791 O O . TRP A 1 102 ? 21.595 -4.336 -16.019 1.00 81.38 102 TRP A O 1
ATOM 801 N N . ARG A 1 103 ? 20.796 -3.340 -17.853 1.00 83.31 103 ARG A N 1
ATOM 802 C CA . ARG A 1 103 ? 21.643 -2.145 -17.681 1.00 83.31 103 ARG A CA 1
ATOM 803 C C . ARG A 1 103 ? 21.177 -1.386 -16.430 1.00 83.31 103 ARG A C 1
ATOM 805 O O . ARG A 1 103 ? 19.970 -1.251 -16.229 1.00 83.31 103 ARG A O 1
ATOM 812 N N . MET A 1 104 ? 22.093 -0.837 -15.623 1.00 78.00 104 MET A N 1
ATOM 813 C CA . MET A 1 104 ? 21.748 -0.209 -14.328 1.00 78.00 104 MET A CA 1
ATOM 814 C C . MET A 1 104 ? 20.617 0.831 -14.423 1.00 78.00 104 MET A C 1
ATOM 816 O O . MET A 1 104 ? 19.685 0.794 -13.622 1.00 78.00 104 MET A O 1
ATOM 820 N N . ALA A 1 105 ? 20.656 1.712 -15.430 1.00 76.06 105 ALA A N 1
ATOM 821 C CA . ALA A 1 105 ? 19.620 2.728 -15.646 1.00 76.06 105 ALA A CA 1
ATOM 822 C C . ALA A 1 105 ? 18.233 2.114 -15.917 1.00 76.06 105 ALA A C 1
ATOM 824 O O . ALA A 1 105 ? 17.223 2.594 -15.404 1.00 76.06 105 ALA A O 1
ATOM 825 N N . ASN A 1 106 ? 18.183 1.004 -16.661 1.00 87.88 106 ASN A N 1
ATOM 826 C CA . ASN A 1 106 ? 16.938 0.283 -16.913 1.00 87.88 106 ASN A CA 1
ATOM 827 C C . ASN A 1 106 ? 16.444 -0.419 -15.647 1.00 87.88 106 ASN A C 1
ATOM 829 O O . ASN A 1 106 ? 15.247 -0.367 -15.374 1.00 87.88 106 ASN A O 1
ATOM 833 N N . LYS A 1 107 ? 17.345 -0.996 -14.840 1.00 89.31 107 LYS A N 1
ATOM 834 C CA . LYS A 1 107 ? 16.984 -1.630 -13.562 1.00 89.31 107 LYS A CA 1
ATOM 835 C C . LYS A 1 107 ? 16.309 -0.637 -12.617 1.00 89.31 107 LYS A C 1
ATOM 837 O O . LYS A 1 107 ? 15.259 -0.939 -12.063 1.00 89.31 107 LYS A O 1
ATOM 842 N N . ALA A 1 108 ? 16.880 0.560 -12.465 1.00 90.19 108 ALA A N 1
ATOM 843 C CA . ALA A 1 108 ? 16.307 1.612 -11.624 1.00 90.19 108 ALA A CA 1
ATOM 844 C C . ALA A 1 108 ? 14.908 2.033 -12.104 1.00 90.19 108 ALA A C 1
ATOM 846 O O . ALA A 1 108 ? 13.982 2.122 -11.299 1.00 90.19 108 ALA A O 1
ATOM 847 N N . LYS A 1 109 ? 14.728 2.200 -13.422 1.00 92.69 109 LYS A N 1
ATOM 848 C CA . LYS A 1 109 ? 13.419 2.500 -14.016 1.00 92.69 109 LYS A CA 1
ATOM 849 C C . LYS A 1 109 ? 12.385 1.407 -13.720 1.00 92.69 109 LYS A C 1
ATOM 851 O O . LYS A 1 109 ? 11.268 1.731 -13.334 1.00 92.69 109 LYS A O 1
ATOM 856 N N . HIS A 1 110 ? 12.739 0.131 -13.872 1.00 92.50 110 HIS A N 1
ATOM 857 C CA . HIS A 1 110 ? 11.806 -0.979 -13.629 1.00 92.50 110 HIS A CA 1
ATOM 858 C C . HIS A 1 110 ? 11.471 -1.134 -12.143 1.00 92.50 110 HIS A C 1
ATOM 860 O O . HIS A 1 110 ? 10.314 -1.368 -11.807 1.00 92.50 110 HIS A O 1
ATOM 866 N N . LYS A 1 111 ? 12.431 -0.886 -11.239 1.00 93.00 111 LYS A N 1
ATOM 867 C CA . LYS A 1 111 ? 12.148 -0.791 -9.797 1.00 93.00 111 LYS A CA 1
ATOM 868 C C . LYS A 1 111 ? 11.113 0.292 -9.495 1.00 93.00 111 LYS A C 1
ATOM 870 O O . LYS A 1 111 ? 10.164 0.044 -8.757 1.00 93.00 111 LYS A O 1
ATOM 875 N N . GLU A 1 112 ? 11.264 1.476 -10.092 1.00 94.44 112 GLU A N 1
ATOM 876 C CA . GLU A 1 112 ? 10.306 2.568 -9.904 1.00 94.44 112 GLU A CA 1
ATOM 877 C C . GLU A 1 112 ? 8.917 2.221 -10.462 1.00 94.44 112 GLU A C 1
ATOM 879 O O . GLU A 1 112 ? 7.908 2.503 -9.815 1.00 94.44 112 GLU A O 1
ATOM 884 N N . LEU A 1 113 ? 8.848 1.584 -11.636 1.00 95.19 113 LEU A N 1
ATOM 885 C CA . LEU A 1 113 ? 7.583 1.142 -12.229 1.00 95.19 113 LEU A CA 1
ATOM 886 C C . LEU A 1 113 ? 6.889 0.073 -11.376 1.00 95.19 113 LEU A C 1
ATOM 888 O O . LEU A 1 113 ? 5.694 0.191 -11.109 1.00 95.19 113 LEU A O 1
ATOM 892 N N . SER A 1 114 ? 7.637 -0.914 -10.883 1.00 95.19 114 SER A N 1
ATOM 893 C CA . SER A 1 114 ? 7.126 -1.938 -9.967 1.00 95.19 114 SER A CA 1
ATOM 894 C C . SER A 1 114 ? 6.589 -1.323 -8.664 1.00 95.19 114 SER A C 1
ATOM 896 O O . SER A 1 114 ? 5.517 -1.687 -8.177 1.00 95.19 114 SER A O 1
ATOM 898 N N . LEU A 1 115 ? 7.272 -0.307 -8.127 1.00 96.25 115 LEU A N 1
ATOM 899 C CA . LEU A 1 115 ? 6.812 0.423 -6.945 1.00 96.25 115 LEU A CA 1
ATOM 900 C C . LEU A 1 115 ? 5.525 1.221 -7.209 1.00 96.25 115 LEU A C 1
ATOM 902 O O . LEU A 1 115 ? 4.602 1.189 -6.393 1.00 96.25 115 LEU A O 1
ATOM 906 N N . LYS A 1 116 ? 5.428 1.907 -8.356 1.00 97.62 116 LYS A N 1
ATOM 907 C CA . LYS A 1 116 ? 4.195 2.598 -8.782 1.00 97.62 116 LYS A CA 1
ATOM 908 C C . LYS A 1 116 ? 3.033 1.623 -8.926 1.00 97.62 116 LYS A C 1
ATOM 910 O O . LYS A 1 116 ? 1.929 1.924 -8.480 1.00 97.62 116 LYS A O 1
ATOM 915 N N . MET A 1 117 ? 3.291 0.454 -9.500 1.00 97.12 117 MET A N 1
ATOM 916 C CA . MET A 1 117 ? 2.302 -0.604 -9.650 1.00 97.12 117 MET A CA 1
ATOM 917 C C . MET A 1 117 ? 1.771 -1.076 -8.289 1.00 97.12 117 MET A C 1
ATOM 919 O O . MET A 1 117 ? 0.559 -1.137 -8.098 1.00 97.12 117 MET A O 1
ATOM 923 N N . ALA A 1 118 ? 2.646 -1.315 -7.308 1.00 96.88 118 ALA A N 1
ATOM 924 C CA . ALA A 1 118 ? 2.224 -1.719 -5.966 1.00 96.88 118 ALA A CA 1
ATOM 925 C C . ALA A 1 118 ? 1.390 -0.644 -5.246 1.00 96.88 118 ALA A C 1
ATOM 927 O O . ALA A 1 118 ? 0.367 -0.960 -4.639 1.00 96.88 118 ALA A O 1
ATOM 928 N N . LEU A 1 119 ? 1.766 0.635 -5.359 1.00 98.06 119 LEU A N 1
ATOM 929 C CA . LEU A 1 119 ? 0.971 1.742 -4.811 1.00 98.06 119 LEU A CA 1
ATOM 930 C C . LEU A 1 119 ? -0.390 1.881 -5.510 1.00 98.06 119 LEU A C 1
ATOM 932 O O . LEU A 1 119 ? -1.406 2.109 -4.856 1.00 98.06 119 LEU A O 1
ATOM 936 N N . TYR A 1 120 ? -0.426 1.715 -6.831 1.00 98.12 120 TYR A N 1
ATOM 937 C CA . TYR A 1 120 ? -1.667 1.733 -7.602 1.00 98.12 120 TYR A CA 1
ATOM 938 C C . TYR A 1 120 ? -2.611 0.598 -7.186 1.00 98.12 120 TYR A C 1
ATOM 940 O O . TYR A 1 120 ? -3.799 0.829 -6.962 1.00 98.12 120 TYR A O 1
ATOM 948 N N . MET A 1 121 ? -2.073 -0.610 -7.014 1.00 97.50 121 MET A N 1
ATOM 949 C CA . MET A 1 121 ? -2.823 -1.765 -6.520 1.00 97.50 121 MET A CA 1
ATOM 950 C C . MET A 1 121 ? -3.359 -1.536 -5.108 1.00 97.50 121 MET A C 1
ATOM 952 O O . MET A 1 121 ? -4.534 -1.791 -4.859 1.00 97.50 121 MET A O 1
ATOM 956 N N . LEU A 1 122 ? -2.541 -0.991 -4.201 1.00 97.81 122 LEU A N 1
ATOM 957 C CA . LEU A 1 122 ? -2.997 -0.645 -2.856 1.00 97.81 122 LEU A CA 1
ATOM 958 C C . LEU A 1 122 ? -4.153 0.363 -2.898 1.00 97.81 122 LEU A C 1
ATOM 960 O O . LEU A 1 122 ? -5.152 0.184 -2.208 1.00 97.81 122 LEU A O 1
ATOM 964 N N . ARG A 1 123 ? -4.054 1.396 -3.740 1.00 97.94 123 ARG A N 1
ATOM 965 C CA . ARG A 1 123 ? -5.131 2.373 -3.948 1.00 97.94 123 ARG A CA 1
ATOM 966 C C . ARG A 1 123 ? -6.427 1.695 -4.404 1.00 97.94 123 ARG A C 1
ATOM 968 O O . ARG A 1 123 ? -7.482 1.999 -3.858 1.00 97.94 123 ARG A O 1
ATOM 975 N N . ILE A 1 124 ? -6.363 0.767 -5.362 1.00 97.19 124 ILE A N 1
ATOM 976 C CA . ILE A 1 124 ? -7.538 -0.007 -5.804 1.00 97.19 124 ILE A CA 1
ATOM 977 C C . ILE A 1 124 ? -8.103 -0.864 -4.668 1.00 97.19 124 ILE A C 1
ATOM 979 O O . ILE A 1 124 ? -9.316 -0.897 -4.481 1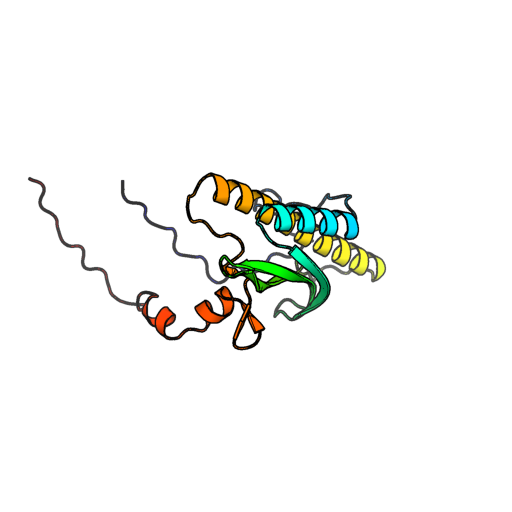.00 97.19 124 ILE A O 1
ATOM 983 N N . ALA A 1 125 ? -7.248 -1.538 -3.899 1.00 96.94 125 ALA A N 1
ATOM 984 C CA . ALA A 1 125 ? -7.688 -2.376 -2.788 1.00 96.94 125 ALA A CA 1
ATOM 985 C C . ALA A 1 125 ? -8.421 -1.556 -1.712 1.00 96.94 125 ALA A C 1
ATOM 987 O O . ALA A 1 125 ? -9.465 -1.975 -1.218 1.00 96.94 125 ALA A O 1
ATOM 988 N N . LEU A 1 126 ? -7.919 -0.360 -1.389 1.00 97.75 126 LEU A N 1
ATOM 989 C CA . LEU A 1 126 ? -8.569 0.553 -0.446 1.00 97.75 126 LEU A CA 1
ATOM 990 C C . LEU A 1 126 ? -9.926 1.054 -0.964 1.00 97.75 126 LEU A C 1
ATOM 992 O O . LEU A 1 126 ? -10.880 1.112 -0.191 1.00 97.75 126 LEU A O 1
ATOM 996 N N . ASP A 1 127 ? -10.040 1.352 -2.261 1.00 96.56 127 ASP A N 1
ATOM 997 C CA . ASP A 1 127 ? -11.331 1.669 -2.890 1.00 96.56 127 ASP A CA 1
ATOM 998 C C . ASP A 1 127 ? -12.313 0.496 -2.789 1.00 96.56 127 ASP A C 1
ATOM 1000 O O . ASP A 1 127 ? -13.468 0.685 -2.410 1.00 96.56 127 ASP A O 1
ATOM 1004 N N . GLY A 1 128 ? -11.845 -0.722 -3.077 1.00 96.56 128 GLY A N 1
ATOM 1005 C CA . GLY A 1 128 ? -12.616 -1.955 -2.912 1.00 96.56 128 GLY A CA 1
ATOM 1006 C C . GLY A 1 128 ? -13.139 -2.122 -1.485 1.00 96.56 128 GLY A C 1
ATOM 1007 O O . GLY A 1 128 ? -14.329 -2.352 -1.272 1.00 96.56 128 GLY A O 1
ATOM 1008 N N . ASN A 1 129 ? -12.265 -1.920 -0.500 1.00 96.81 129 ASN A N 1
ATOM 1009 C CA . ASN A 1 129 ? -12.618 -1.976 0.914 1.00 96.81 129 ASN A CA 1
ATOM 1010 C C . ASN A 1 129 ? -13.655 -0.920 1.311 1.00 96.81 129 ASN A C 1
ATOM 1012 O O . ASN A 1 129 ? -14.513 -1.194 2.149 1.00 96.81 129 ASN A O 1
ATOM 1016 N N . TRP A 1 130 ? -13.611 0.268 0.706 1.00 95.62 130 TRP A N 1
ATOM 1017 C CA . TRP A 1 130 ? -14.616 1.296 0.960 1.00 95.62 130 TRP A CA 1
ATOM 1018 C C . TRP A 1 130 ? -15.994 0.856 0.465 1.00 95.62 130 TRP A C 1
ATOM 1020 O O . TRP A 1 130 ? -16.968 0.988 1.205 1.00 95.62 130 TRP A O 1
ATOM 1030 N N . PHE A 1 131 ? -16.082 0.257 -0.729 1.00 94.75 131 PHE A N 1
ATOM 1031 C CA . PHE A 1 131 ? -17.339 -0.327 -1.207 1.00 94.75 131 PHE A CA 1
ATOM 1032 C C . PHE A 1 131 ? -17.844 -1.430 -0.268 1.00 94.75 131 PHE A C 1
ATOM 1034 O O . PHE A 1 131 ? -19.024 -1.442 0.078 1.00 94.75 131 PHE A O 1
ATOM 1041 N N . LEU A 1 132 ? -16.963 -2.316 0.207 1.00 95.38 132 LEU A N 1
ATOM 1042 C CA . LEU A 1 132 ? -17.343 -3.369 1.156 1.00 95.38 132 LEU A CA 1
ATOM 1043 C C . LEU A 1 132 ? -17.882 -2.811 2.476 1.00 95.38 132 LEU A C 1
ATOM 1045 O O . LEU A 1 132 ? -18.848 -3.353 3.006 1.00 95.38 132 LEU A O 1
ATOM 1049 N N . GLN A 1 133 ? -17.329 -1.705 2.976 1.00 93.62 133 GLN A N 1
ATOM 1050 C CA . GLN A 1 133 ? -17.829 -1.052 4.189 1.00 93.62 133 GLN A CA 1
ATOM 1051 C C . GLN A 1 133 ? -19.256 -0.507 4.024 1.00 93.62 133 GLN A C 1
ATOM 1053 O O . GLN A 1 133 ? -20.009 -0.474 4.994 1.00 93.62 133 GLN A O 1
ATOM 1058 N N . GLN A 1 134 ? -19.649 -0.116 2.806 1.00 91.31 134 GLN A N 1
ATOM 1059 C CA . GLN A 1 134 ? -21.028 0.294 2.508 1.00 91.31 134 GLN A CA 1
ATOM 1060 C C . GLN A 1 134 ? -21.980 -0.904 2.398 1.00 91.31 134 GLN A C 1
ATOM 1062 O O . GLN A 1 134 ? -23.147 -0.805 2.767 1.00 91.31 134 GLN A O 1
ATOM 1067 N N . LEU A 1 135 ? -21.494 -2.029 1.866 1.00 94.88 135 LEU A N 1
ATOM 1068 C CA . LEU A 1 135 ? -22.315 -3.205 1.562 1.00 94.88 135 LEU A CA 1
ATOM 1069 C C . LEU A 1 135 ? -22.443 -4.186 2.736 1.00 94.88 135 LEU A C 1
ATOM 1071 O O . LEU A 1 135 ? -23.399 -4.955 2.780 1.00 94.88 135 LEU A O 1
ATOM 1075 N N . SER A 1 136 ? -21.497 -4.172 3.676 1.00 93.62 136 SER A N 1
ATOM 1076 C CA . SER A 1 136 ? -21.431 -5.110 4.796 1.00 93.62 136 SER A CA 1
ATOM 1077 C C . SER A 1 136 ? -21.408 -4.363 6.133 1.00 93.62 136 SER A C 1
ATOM 1079 O O . SER A 1 136 ? -20.337 -3.931 6.576 1.00 93.62 136 SER A O 1
ATOM 1081 N N . PRO A 1 137 ? -22.557 -4.239 6.824 1.00 86.00 137 PRO A N 1
ATOM 1082 C CA . PRO A 1 137 ? -22.611 -3.666 8.165 1.00 86.00 137 PRO A CA 1
ATOM 1083 C C . PRO A 1 137 ? -21.616 -4.357 9.108 1.00 86.00 137 PRO A C 1
ATOM 1085 O O . PRO A 1 137 ? -21.579 -5.581 9.199 1.00 86.00 137 PRO A O 1
ATOM 1088 N N . GLY A 1 138 ? -20.790 -3.570 9.800 1.00 86.44 138 GLY A N 1
ATOM 1089 C CA . GLY A 1 138 ? -19.761 -4.079 10.715 1.00 86.44 138 GLY A CA 1
ATOM 1090 C C . GLY A 1 138 ? -18.413 -4.417 10.067 1.00 86.44 138 GLY A C 1
ATOM 1091 O O . GLY A 1 138 ? -17.470 -4.737 10.789 1.00 86.44 138 GLY A O 1
ATOM 1092 N N . PHE A 1 139 ? -18.271 -4.305 8.742 1.00 92.12 139 PHE A N 1
ATOM 1093 C CA . PHE A 1 139 ? -16.966 -4.446 8.097 1.00 92.12 139 PHE A CA 1
ATOM 1094 C C . PHE A 1 139 ? -16.050 -3.269 8.459 1.00 92.12 139 PHE A C 1
ATOM 1096 O O . PHE A 1 139 ? -16.379 -2.108 8.216 1.00 92.12 139 PHE A O 1
ATOM 1103 N N . ALA A 1 140 ? -14.880 -3.574 9.022 1.00 90.94 140 ALA A N 1
ATOM 1104 C CA . ALA A 1 140 ? -13.910 -2.585 9.477 1.00 90.94 140 ALA A CA 1
ATOM 1105 C C . ALA A 1 140 ? -12.567 -2.774 8.755 1.00 90.94 140 ALA A C 1
ATOM 1107 O O . ALA A 1 140 ? -11.651 -3.427 9.254 1.00 90.94 140 ALA A O 1
ATOM 1108 N N . ALA A 1 141 ? -12.456 -2.183 7.563 1.00 94.62 141 ALA A N 1
ATOM 1109 C CA . ALA A 1 141 ? -11.357 -2.406 6.618 1.00 94.62 141 ALA A CA 1
ATOM 1110 C C . ALA A 1 141 ? -9.948 -2.187 7.191 1.00 94.62 141 ALA A C 1
ATOM 1112 O O . ALA A 1 141 ? -8.996 -2.847 6.780 1.00 94.62 141 ALA A O 1
ATOM 1113 N N . LEU A 1 142 ? -9.805 -1.228 8.108 1.00 95.75 142 LEU A N 1
ATOM 1114 C CA . LEU A 1 142 ? -8.507 -0.824 8.640 1.00 95.75 142 LEU A CA 1
ATOM 1115 C C . LEU A 1 142 ? -8.121 -1.546 9.935 1.00 95.75 142 LEU A C 1
ATOM 1117 O O . LEU A 1 142 ? -6.960 -1.467 10.329 1.00 95.75 142 LEU A O 1
ATOM 1121 N N .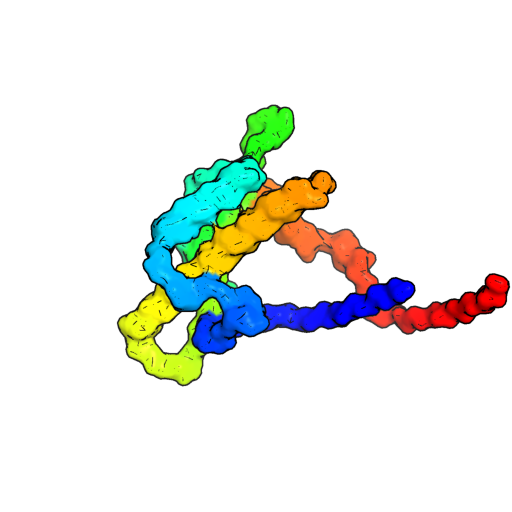 VAL A 1 143 ? -9.045 -2.26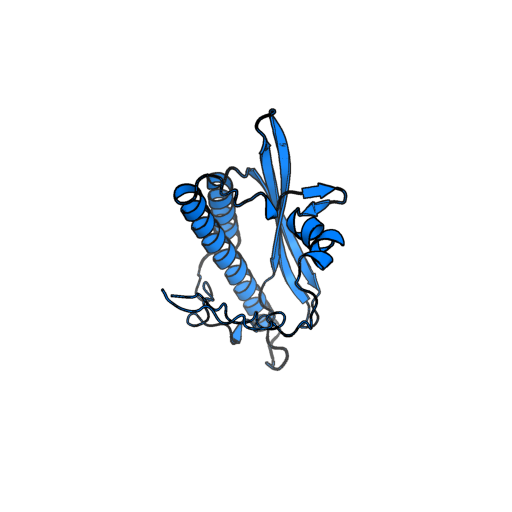5 10.584 1.00 93.69 143 VAL A N 1
ATOM 1122 C CA . VAL A 1 143 ? -8.770 -2.992 11.839 1.00 93.69 143 VAL A CA 1
ATOM 1123 C C . VAL A 1 143 ? -7.622 -3.998 11.716 1.00 93.69 143 VAL A C 1
ATOM 1125 O O . VAL A 1 143 ? -6.745 -3.976 12.581 1.00 93.69 143 VAL A O 1
ATOM 1128 N N . PRO A 1 144 ? -7.534 -4.811 10.644 1.00 94.88 144 PRO A N 1
ATOM 1129 C CA . PRO A 1 144 ? -6.425 -5.751 10.461 1.00 94.88 144 PRO A CA 1
ATOM 1130 C C . PRO A 1 144 ? -5.034 -5.089 10.508 1.00 94.88 144 PRO A C 1
ATOM 1132 O O . PRO A 1 144 ? -4.055 -5.706 10.926 1.00 94.88 144 PRO A O 1
ATOM 1135 N N . PHE A 1 145 ? -4.949 -3.811 10.128 1.00 96.25 145 PHE A N 1
ATOM 1136 C CA . PHE A 1 145 ? -3.706 -3.042 10.026 1.00 96.25 145 PHE A CA 1
ATOM 1137 C C . PHE A 1 145 ? -3.444 -2.129 11.238 1.00 96.25 145 PHE A C 1
ATOM 1139 O O . PHE A 1 145 ? -2.423 -1.438 11.285 1.00 96.25 145 PHE A O 1
ATOM 1146 N N . MET A 1 146 ? -4.335 -2.111 12.235 1.00 96.00 146 MET A N 1
ATOM 1147 C CA . MET A 1 146 ? -4.121 -1.364 13.479 1.00 96.00 146 MET A CA 1
ATOM 1148 C C . MET A 1 146 ? -2.964 -1.968 14.273 1.00 96.00 146 MET A C 1
ATOM 1150 O O . MET A 1 146 ? -2.765 -3.180 14.267 1.00 96.00 146 MET A O 1
ATOM 1154 N N . LEU A 1 147 ? -2.194 -1.131 14.963 1.00 94.50 147 LEU A N 1
ATOM 1155 C CA . LEU A 1 147 ? -1.066 -1.566 15.774 1.00 94.50 147 LEU A CA 1
ATOM 1156 C C . LEU A 1 147 ? -1.529 -1.956 17.178 1.00 94.50 147 LEU A C 1
ATOM 1158 O O . LEU A 1 147 ? -2.145 -1.164 17.890 1.00 94.50 147 LEU A O 1
ATOM 1162 N N . GLY A 1 148 ? -1.173 -3.170 17.582 1.00 89.88 148 GLY A N 1
ATOM 1163 C CA . GLY A 1 148 ? -1.277 -3.646 18.952 1.00 89.88 148 GLY A CA 1
ATOM 1164 C C . GLY A 1 148 ? 0.062 -3.569 19.702 1.00 89.88 148 GLY A C 1
ATOM 1165 O O . GLY A 1 148 ? 0.983 -2.838 19.307 1.00 89.88 148 GLY A O 1
ATOM 1166 N N . PRO A 1 149 ? 0.200 -4.328 20.804 1.00 83.56 149 PRO A N 1
ATOM 1167 C CA . PRO A 1 149 ? 1.447 -4.423 21.555 1.00 83.56 149 PRO A CA 1
ATOM 1168 C C . PRO A 1 149 ? 2.634 -4.834 20.673 1.00 83.56 149 PRO A C 1
ATOM 1170 O O . PRO A 1 149 ? 2.497 -5.600 19.722 1.00 83.56 149 PRO A O 1
ATOM 1173 N N . GLY A 1 150 ? 3.826 -4.314 20.977 1.00 85.19 150 GLY A N 1
ATOM 1174 C CA . GLY A 1 150 ? 5.049 -4.681 20.252 1.00 85.19 150 GLY A CA 1
ATOM 1175 C C . GLY A 1 150 ? 5.158 -4.127 18.825 1.00 85.19 150 GLY A C 1
ATOM 1176 O O . GLY A 1 150 ? 6.008 -4.590 18.070 1.00 85.19 150 GLY A O 1
ATOM 1177 N N . LYS A 1 151 ? 4.340 -3.128 18.452 1.00 85.12 151 LYS A N 1
ATOM 1178 C CA . LYS A 1 151 ? 4.298 -2.519 17.103 1.00 85.12 151 LYS A CA 1
ATOM 1179 C C . LYS A 1 151 ? 3.907 -3.497 15.989 1.00 85.12 151 LYS A C 1
ATOM 1181 O O . LYS A 1 151 ? 4.210 -3.229 14.825 1.00 85.12 151 LYS A O 1
ATOM 1186 N N . LYS A 1 152 ? 3.240 -4.595 16.337 1.00 88.25 152 LYS A N 1
ATOM 1187 C CA . LYS A 1 152 ? 2.680 -5.546 15.377 1.00 88.25 152 LYS A CA 1
ATOM 1188 C C . LYS A 1 152 ? 1.264 -5.141 14.995 1.00 88.25 152 LYS A C 1
ATOM 1190 O O . LYS A 1 152 ? 0.555 -4.556 15.815 1.00 88.25 152 LYS A O 1
ATOM 1195 N N . THR A 1 153 ? 0.864 -5.415 13.762 1.00 92.25 153 THR A N 1
ATOM 1196 C CA . THR A 1 153 ? -0.525 -5.238 13.338 1.00 92.25 153 THR A CA 1
ATOM 1197 C C . THR A 1 153 ? -1.420 -6.293 13.991 1.00 92.25 153 THR A C 1
ATOM 1199 O O . THR A 1 153 ? -0.936 -7.337 14.432 1.00 92.25 153 THR A O 1
ATOM 1202 N N . ILE A 1 154 ? -2.730 -6.049 14.058 1.00 91.81 154 ILE A N 1
ATOM 1203 C CA . ILE A 1 154 ? -3.685 -7.052 14.549 1.00 91.81 154 ILE A CA 1
ATOM 1204 C C . ILE A 1 154 ? -3.571 -8.349 13.740 1.00 91.81 154 ILE A C 1
ATOM 1206 O O . ILE A 1 154 ? -3.544 -9.418 14.340 1.00 91.81 154 ILE A O 1
ATOM 1210 N N . SER A 1 155 ? -3.415 -8.272 12.414 1.00 89.12 155 SER A N 1
ATOM 1211 C CA . SER A 1 155 ? -3.191 -9.458 11.578 1.00 89.12 155 SER A CA 1
ATOM 1212 C C . SER A 1 155 ? -1.902 -10.207 11.919 1.00 89.12 155 SER A C 1
ATOM 1214 O O . SER A 1 155 ? -1.915 -11.432 11.957 1.00 89.12 155 SER A O 1
ATOM 1216 N N . GLU A 1 156 ? -0.798 -9.500 12.184 1.00 86.31 156 GLU A N 1
ATOM 1217 C CA . GLU A 1 156 ? 0.467 -10.125 12.603 1.00 86.31 156 GLU A CA 1
ATOM 1218 C C . GLU A 1 156 ? 0.308 -10.832 13.955 1.00 86.31 156 GLU A C 1
ATOM 1220 O O . GLU A 1 156 ? 0.686 -11.990 14.100 1.00 86.31 156 GLU A O 1
ATOM 1225 N N . LEU A 1 157 ? -0.316 -10.162 14.930 1.00 86.69 157 LEU A N 1
ATOM 1226 C CA . LEU A 1 157 ? -0.608 -10.751 16.240 1.00 86.69 157 LEU A CA 1
ATOM 1227 C C . LEU A 1 157 ? -1.514 -11.980 16.123 1.00 86.69 157 LEU A C 1
ATOM 1229 O O . LEU A 1 157 ? -1.350 -12.949 16.862 1.00 86.69 157 LEU A O 1
ATOM 1233 N N . TRP A 1 158 ? -2.471 -11.939 15.198 1.00 85.19 158 TRP A N 1
ATOM 1234 C CA . TRP A 1 158 ? -3.389 -13.042 14.953 1.00 85.19 158 TRP A CA 1
ATOM 1235 C C . TRP A 1 158 ? -2.685 -14.240 14.306 1.00 85.19 158 TRP A C 1
ATOM 1237 O O . TRP A 1 158 ? -2.889 -15.365 14.754 1.00 85.19 158 TRP A O 1
ATOM 1247 N N . ALA A 1 159 ? -1.801 -14.002 13.331 1.00 82.38 159 ALA A N 1
ATOM 1248 C CA . ALA A 1 159 ? -1.012 -15.040 12.662 1.00 82.38 159 ALA A CA 1
ATOM 1249 C C . ALA A 1 159 ? 0.005 -15.732 13.590 1.00 82.38 159 ALA A C 1
ATOM 1251 O O . ALA A 1 159 ? 0.337 -16.894 13.385 1.00 82.38 159 ALA A O 1
ATOM 1252 N N . GLU A 1 160 ? 0.497 -15.036 14.616 1.00 80.56 160 GLU A N 1
ATOM 1253 C CA . GLU A 1 160 ? 1.448 -15.585 15.593 1.00 80.56 160 GLU A CA 1
ATOM 1254 C C . GLU A 1 160 ? 0.776 -16.278 16.793 1.00 80.56 160 GLU A C 1
ATOM 1256 O O . GLU A 1 160 ? 1.451 -16.899 17.618 1.00 80.56 160 GLU A O 1
ATOM 1261 N N . SER A 1 161 ? -0.547 -16.162 16.936 1.00 77.44 161 SER A N 1
ATOM 1262 C CA . SER A 1 161 ? -1.273 -16.713 18.080 1.00 77.44 161 SER A CA 1
ATOM 1263 C C . SER A 1 161 ? -1.344 -18.241 18.028 1.00 77.44 161 SER A C 1
ATOM 1265 O O . SER A 1 161 ? -1.964 -18.824 17.141 1.00 77.44 161 SER A O 1
ATOM 1267 N N . ALA A 1 162 ? -0.807 -18.906 19.055 1.00 65.00 162 ALA A N 1
ATOM 1268 C CA . ALA A 1 162 ? -0.870 -20.363 19.196 1.00 65.00 162 ALA A CA 1
ATOM 1269 C C . ALA A 1 162 ? -2.309 -20.916 19.269 1.00 65.00 162 ALA A C 1
ATOM 1271 O O . ALA A 1 162 ? -2.552 -22.052 18.878 1.00 65.00 162 ALA A O 1
ATOM 1272 N N . ILE A 1 163 ? -3.275 -20.112 19.731 1.00 62.25 163 ILE A N 1
ATOM 1273 C CA . ILE A 1 163 ? -4.694 -20.502 19.789 1.00 62.25 163 ILE A CA 1
ATOM 1274 C C . ILE A 1 163 ? -5.265 -20.676 18.372 1.00 62.25 163 ILE A C 1
ATOM 1276 O O . ILE A 1 163 ? -6.122 -21.528 18.160 1.00 62.25 163 ILE A O 1
ATOM 1280 N N . MET A 1 164 ? -4.762 -19.917 17.393 1.00 55.50 164 MET A N 1
ATOM 1281 C CA . MET A 1 164 ? -5.203 -20.015 15.999 1.00 55.50 164 MET A CA 1
ATOM 1282 C C . MET A 1 164 ? -4.620 -21.234 15.281 1.00 55.50 164 MET A C 1
ATOM 1284 O O . MET A 1 164 ? -5.307 -21.807 14.440 1.00 55.50 164 MET A O 1
ATOM 1288 N N . ASN A 1 165 ? -3.424 -21.699 15.661 1.00 54.84 165 ASN A N 1
ATOM 1289 C CA . ASN A 1 165 ? -2.889 -22.973 15.160 1.00 54.84 165 ASN A CA 1
ATOM 1290 C C . ASN A 1 165 ? -3.805 -24.160 15.498 1.00 54.84 165 ASN A C 1
ATOM 1292 O O . ASN A 1 165 ? -3.824 -25.132 14.755 1.00 54.84 165 ASN A O 1
ATOM 1296 N N . ASN A 1 166 ? -4.596 -24.058 16.573 1.00 56.66 166 ASN A N 1
ATOM 1297 C CA . ASN A 1 166 ? -5.574 -25.077 16.966 1.00 56.66 166 ASN A CA 1
ATOM 1298 C C . ASN A 1 166 ? -6.935 -24.937 16.253 1.00 56.66 166 ASN A C 1
ATOM 1300 O O . ASN A 1 166 ? -7.792 -25.801 16.416 1.00 56.66 166 ASN A O 1
ATOM 1304 N N . LEU A 1 167 ? -7.172 -23.833 15.532 1.00 55.12 167 LEU A N 1
ATOM 1305 C CA . LEU A 1 167 ? -8.391 -23.589 14.745 1.00 55.12 167 LEU A CA 1
ATOM 1306 C C . LEU A 1 167 ? -8.198 -23.888 13.256 1.00 55.12 167 LEU A C 1
ATOM 1308 O O . LEU A 1 167 ? -9.175 -23.973 12.512 1.00 55.12 167 LEU A O 1
ATOM 1312 N N . LEU A 1 168 ? -6.949 -24.054 12.822 1.00 52.41 168 LEU A N 1
ATOM 1313 C CA . LEU A 1 168 ? -6.656 -24.774 11.595 1.00 52.41 168 LEU A CA 1
ATOM 1314 C C . LEU A 1 168 ? -6.982 -26.247 11.873 1.00 52.41 168 LEU A C 1
ATOM 1316 O O . LEU A 1 168 ? -6.518 -26.766 12.891 1.00 52.41 168 LEU A O 1
ATOM 1320 N N . PRO A 1 169 ? -7.810 -26.912 11.045 1.00 49.28 169 PRO A N 1
ATOM 1321 C CA . PRO A 1 169 ? -8.086 -28.325 11.253 1.00 49.28 169 PRO A CA 1
ATOM 1322 C C . PRO A 1 169 ? -6.744 -29.066 11.323 1.00 49.28 169 PRO A C 1
ATOM 1324 O O . PRO A 1 169 ? -5.859 -28.756 10.513 1.00 49.28 169 PRO A O 1
ATOM 1327 N N . PRO A 1 170 ? -6.552 -29.984 12.289 1.00 50.28 170 PRO A N 1
ATOM 1328 C CA . PRO A 1 170 ? -5.374 -30.833 12.279 1.00 50.28 170 PRO A CA 1
ATOM 1329 C C . PRO A 1 170 ? -5.304 -31.476 10.895 1.00 50.28 170 PRO A C 1
ATOM 1331 O O . PRO A 1 170 ? -6.291 -32.029 10.406 1.00 50.28 170 PRO A O 1
ATOM 1334 N N . GLY A 1 171 ? -4.169 -31.308 10.217 1.00 53.91 171 GLY A N 1
ATOM 1335 C CA . GLY A 1 171 ? -3.896 -32.104 9.031 1.00 53.91 171 GLY A CA 1
ATOM 1336 C C . GLY A 1 171 ? -4.008 -33.566 9.447 1.00 53.91 171 GLY A C 1
ATOM 1337 O O . GLY A 1 171 ? -3.349 -33.956 10.407 1.00 53.91 171 GLY A O 1
ATOM 1338 N N . ASP A 1 172 ? -4.864 -34.306 8.749 1.00 50.66 172 ASP A N 1
ATOM 1339 C CA . ASP A 1 172 ? -5.163 -35.731 8.927 1.00 50.66 172 ASP A CA 1
ATOM 1340 C C . ASP A 1 172 ? -6.253 -36.068 9.957 1.00 50.66 172 ASP A C 1
ATOM 1342 O O . ASP A 1 172 ? -5.976 -36.650 10.998 1.00 50.66 172 ASP A O 1
ATOM 1346 N N . GLU A 1 173 ? -7.522 -35.845 9.604 1.00 42.81 173 GLU A N 1
ATOM 1347 C CA . GLU A 1 173 ? -8.580 -36.789 9.989 1.00 42.81 173 GLU A CA 1
ATOM 1348 C C . GLU A 1 173 ? -9.474 -37.067 8.771 1.00 42.81 173 GLU A C 1
ATOM 1350 O O . GLU A 1 173 ? -10.108 -36.166 8.217 1.00 42.81 173 GLU A O 1
ATOM 1355 N N . GLU A 1 174 ? -9.468 -38.325 8.314 1.00 44.84 174 GLU A N 1
ATOM 1356 C CA . GLU A 1 174 ? -10.414 -38.858 7.332 1.00 44.84 174 GLU A CA 1
ATOM 1357 C C . GLU A 1 174 ? -11.842 -38.515 7.778 1.00 44.84 174 GLU A C 1
ATOM 1359 O O . GLU A 1 174 ? -12.346 -39.040 8.773 1.00 44.84 174 GLU A O 1
ATOM 1364 N N . PHE A 1 175 ? -12.508 -37.620 7.047 1.00 44.00 175 PHE A N 1
ATOM 1365 C CA . PHE A 1 175 ? -13.921 -37.341 7.269 1.00 44.00 175 PHE A CA 1
ATOM 1366 C C . PHE A 1 175 ? -14.730 -38.599 6.929 1.00 44.00 175 PHE A C 1
ATOM 1368 O O . PHE A 1 175 ? -14.886 -38.956 5.763 1.00 44.00 175 PHE A O 1
ATOM 1375 N N . LEU A 1 176 ? -15.253 -39.270 7.957 1.00 47.81 176 LEU A N 1
ATOM 1376 C CA . LEU A 1 176 ? -16.239 -40.337 7.806 1.00 47.81 176 LEU A CA 1
ATOM 1377 C C . LEU A 1 176 ? -17.559 -39.725 7.308 1.00 47.81 176 LEU A C 1
ATOM 1379 O O . LEU A 1 176 ? -18.254 -39.031 8.052 1.00 47.81 176 LEU A O 1
ATOM 1383 N N . GLU A 1 177 ? -17.900 -39.977 6.043 1.00 40.50 177 GLU A N 1
ATOM 1384 C CA . GLU A 1 177 ? -19.202 -39.634 5.463 1.00 40.50 177 GLU A CA 1
ATOM 1385 C C . GLU A 1 177 ? -20.320 -40.395 6.195 1.00 40.50 177 GLU A C 1
ATOM 1387 O O . GLU A 1 177 ? -20.437 -41.616 6.110 1.00 40.50 177 GLU A O 1
ATOM 1392 N N . GLY A 1 178 ? -21.157 -39.670 6.940 1.00 41.72 178 GLY A N 1
ATOM 1393 C CA . GLY A 1 178 ? -22.391 -40.212 7.501 1.00 41.72 178 GLY A CA 1
ATOM 1394 C C . GLY A 1 178 ? -23.490 -40.269 6.439 1.00 41.72 178 GLY A C 1
ATOM 1395 O O . GLY A 1 178 ? -23.907 -39.229 5.931 1.00 41.72 178 GLY A O 1
ATOM 1396 N N . GLU A 1 179 ? -23.985 -41.470 6.130 1.00 44.97 179 GLU A N 1
ATOM 1397 C CA . GLU A 1 179 ? -25.135 -41.686 5.245 1.00 44.97 179 GLU A CA 1
ATOM 1398 C C . GLU A 1 179 ? -26.409 -41.047 5.829 1.00 44.97 179 GLU A C 1
ATOM 1400 O O . GLU A 1 179 ? -26.980 -41.526 6.813 1.00 44.97 179 GLU A O 1
ATOM 1405 N N . ALA A 1 180 ? -26.899 -39.976 5.201 1.00 38.81 180 ALA A N 1
ATOM 1406 C CA . ALA A 1 180 ? -28.234 -39.456 5.469 1.00 38.81 180 ALA A CA 1
ATOM 1407 C C . ALA A 1 180 ? -29.257 -40.210 4.605 1.00 38.81 180 ALA A C 1
ATOM 1409 O O . ALA A 1 180 ? -29.250 -40.105 3.380 1.00 38.81 180 ALA A O 1
ATOM 1410 N N . ARG A 1 181 ? -30.153 -40.966 5.249 1.00 41.19 181 ARG A N 1
ATOM 1411 C CA . ARG A 1 181 ? -31.365 -41.490 4.603 1.00 41.19 181 ARG A CA 1
ATOM 1412 C C . ARG A 1 181 ? -32.351 -40.345 4.379 1.00 41.19 181 ARG A C 1
ATOM 1414 O O . ARG A 1 181 ? -32.745 -39.686 5.339 1.00 41.19 181 ARG A O 1
ATOM 1421 N N . GLU A 1 182 ? -32.748 -40.142 3.128 1.00 41.66 182 GLU A N 1
ATOM 1422 C CA . GLU A 1 182 ? -33.841 -39.239 2.758 1.00 41.66 182 GLU A CA 1
ATOM 1423 C C . GLU A 1 182 ? -35.184 -39.767 3.303 1.00 41.66 182 GLU A C 1
ATOM 1425 O O . GLU A 1 182 ? -35.442 -40.975 3.266 1.00 41.66 182 GLU A O 1
ATOM 1430 N N . VAL A 1 183 ? -36.017 -38.857 3.824 1.00 44.72 183 VAL A N 1
ATOM 1431 C CA . VAL A 1 183 ? -37.432 -39.079 4.178 1.00 44.72 183 VAL A CA 1
ATOM 1432 C C . VAL A 1 183 ? -38.293 -38.283 3.213 1.00 44.72 183 VAL A C 1
ATOM 1434 O O . VAL A 1 183 ? -37.964 -37.091 3.015 1.00 44.72 183 VAL A O 1
#